Protein AF-I0X6X7-F1 (afdb_monomer_lite)

Radius of gyration: 25.35 Å; chains: 1; bounding box: 61×44×66 Å

Secondary structure (DSSP, 8-state):
-HHHHHHHHHHHHHHHHHH------------HHHH-S-EEETTEEE-TTS-EE---EEE-S-TTT-GGG-SHHHHHHHHHTS--SEEE-----HHHHHT-----

Foldseek 3Di:
DVVVVVVVVVVVVVVVVVVPPPPPPPPDADACVPQPDWDDDDHFIGGPVRDTHDADFEEDDACVVCVVCPDPVNVCCRCPVVVGRDYHYDHDDVCVVVVVDDDD

Structure (mmCIF, N/CA/C/O backbone):
data_AF-I0X6X7-F1
#
_entry.id   AF-I0X6X7-F1
#
loop_
_atom_site.group_PDB
_atom_site.id
_atom_site.type_symbol
_atom_site.label_atom_id
_atom_site.label_alt_id
_atom_site.label_comp_id
_atom_site.label_asym_id
_atom_site.label_entity_id
_atom_site.label_seq_id
_atom_site.pdbx_PDB_ins_code
_atom_site.Cartn_x
_atom_site.Cartn_y
_atom_site.Cartn_z
_atom_site.occupancy
_atom_site.B_iso_or_equiv
_atom_site.auth_seq_id
_atom_site.auth_comp_id
_atom_site.auth_asym_id
_atom_site.auth_atom_id
_atom_site.pdbx_PDB_model_num
ATOM 1 N N . MET A 1 1 ? -47.927 25.184 37.280 1.00 60.84 1 MET A N 1
ATOM 2 C CA . MET A 1 1 ? -47.669 25.271 35.817 1.00 60.84 1 MET A CA 1
ATOM 3 C C . MET A 1 1 ? -46.209 25.538 35.428 1.00 60.84 1 MET A C 1
ATOM 5 O O . MET A 1 1 ? -45.869 25.268 34.285 1.00 60.84 1 MET A O 1
ATOM 9 N N . HIS A 1 2 ? -45.341 26.046 36.312 1.00 70.19 2 HIS A N 1
ATOM 10 C CA . HIS A 1 2 ? -43.946 26.371 35.957 1.00 70.19 2 HIS A CA 1
ATOM 11 C C . HIS A 1 2 ? -42.985 25.167 36.010 1.00 70.19 2 HIS A C 1
ATOM 13 O O . HIS A 1 2 ? -42.146 25.031 35.130 1.00 70.19 2 HIS A O 1
ATOM 19 N N . ILE A 1 3 ? -43.189 24.221 36.934 1.00 72.75 3 ILE A N 1
ATOM 20 C CA . ILE A 1 3 ? -42.368 22.999 37.054 1.00 72.75 3 ILE A CA 1
ATOM 21 C C . ILE A 1 3 ? -42.513 22.041 35.859 1.00 72.75 3 ILE A C 1
ATOM 23 O O . ILE A 1 3 ? -41.516 21.527 35.366 1.00 72.75 3 ILE A O 1
ATOM 27 N N . ARG A 1 4 ? -43.729 21.868 35.313 1.00 71.12 4 ARG A N 1
ATOM 28 C CA . ARG A 1 4 ? -43.950 21.068 34.088 1.00 71.12 4 ARG A CA 1
ATOM 29 C C . ARG A 1 4 ? -43.301 21.703 32.858 1.00 71.12 4 ARG A C 1
ATOM 31 O O . ARG A 1 4 ? -42.778 20.980 32.023 1.00 71.12 4 ARG A O 1
ATOM 38 N N . LYS A 1 5 ? -43.308 23.038 32.760 1.00 68.25 5 LYS A N 1
ATOM 39 C CA . LYS A 1 5 ? -42.626 23.756 31.674 1.00 68.25 5 LYS A CA 1
ATOM 40 C C . LYS A 1 5 ? -41.109 23.596 31.794 1.00 68.25 5 LYS A C 1
ATOM 42 O O . LYS A 1 5 ? -40.490 23.233 30.810 1.00 68.25 5 LYS A O 1
ATOM 47 N N . LEU A 1 6 ? -40.542 23.736 32.996 1.00 74.38 6 LEU A N 1
ATOM 48 C CA . LEU A 1 6 ? -39.107 23.552 33.249 1.00 74.38 6 LEU A CA 1
ATOM 49 C C . LEU A 1 6 ? -38.617 22.138 32.886 1.00 74.38 6 LEU A C 1
ATOM 51 O O . LE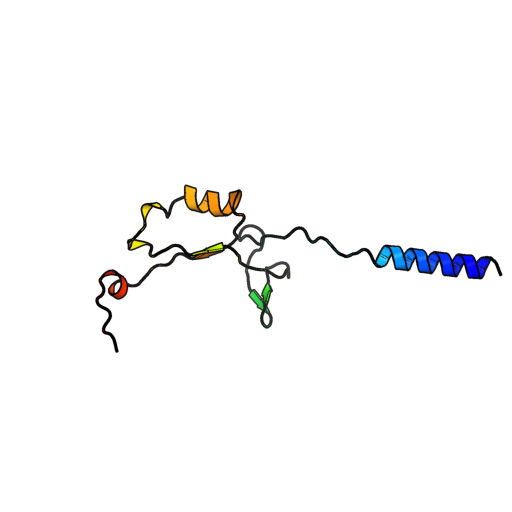U A 1 6 ? -37.569 21.993 32.265 1.00 74.38 6 LEU A O 1
ATOM 55 N N . PHE A 1 7 ? -39.402 21.108 33.211 1.00 80.62 7 PHE A N 1
ATOM 56 C CA . PHE A 1 7 ? -39.073 19.716 32.889 1.00 80.62 7 PHE A CA 1
ATOM 57 C C . PHE A 1 7 ? -39.095 19.437 31.378 1.00 80.62 7 PHE A C 1
ATOM 59 O O . PHE A 1 7 ? -38.207 18.772 30.853 1.00 80.62 7 PHE A O 1
ATOM 66 N N . ILE A 1 8 ? -40.084 19.986 30.664 1.00 78.69 8 ILE A N 1
ATOM 67 C CA . ILE A 1 8 ? -40.208 19.837 29.206 1.00 78.69 8 ILE A CA 1
ATOM 68 C C . ILE A 1 8 ? -39.067 20.570 28.489 1.00 78.69 8 ILE A C 1
ATOM 70 O O . ILE A 1 8 ? -38.484 20.024 27.554 1.00 78.69 8 ILE A O 1
ATOM 74 N N . THR A 1 9 ? -38.691 21.766 28.953 1.00 80.56 9 THR A N 1
ATOM 75 C CA . THR A 1 9 ? -37.559 22.508 28.383 1.00 80.56 9 THR A CA 1
ATOM 76 C C . THR A 1 9 ? -36.230 21.780 28.616 1.00 80.56 9 THR A C 1
ATOM 78 O O . THR A 1 9 ? -35.406 21.726 27.709 1.00 80.56 9 THR A O 1
ATOM 81 N N . LEU A 1 10 ? -36.030 21.158 29.785 1.00 81.44 10 LEU A N 1
ATOM 82 C CA . LEU A 1 10 ? -34.817 20.388 30.094 1.00 81.44 10 LEU A CA 1
ATOM 83 C C . LEU A 1 10 ? -34.674 19.146 29.194 1.00 81.44 10 LEU A C 1
ATOM 85 O O . LEU A 1 10 ? -33.585 18.867 28.695 1.00 81.44 10 LEU A O 1
ATOM 89 N N . ILE A 1 11 ? -35.779 18.437 28.939 1.00 78.25 11 ILE A N 1
ATOM 90 C CA . ILE A 1 11 ? -35.815 17.275 28.036 1.00 78.25 11 ILE A CA 1
ATOM 91 C C . ILE A 1 11 ? -35.530 17.698 26.590 1.00 78.25 11 ILE A C 1
ATOM 93 O O . ILE A 1 11 ? -34.752 17.034 25.912 1.00 78.25 11 ILE A O 1
ATOM 97 N N . LEU A 1 12 ? -36.088 18.823 26.127 1.00 72.38 12 LEU A N 1
ATOM 98 C CA . LEU A 1 12 ? -35.819 19.360 24.788 1.00 72.38 12 LEU A CA 1
ATOM 99 C C . LEU A 1 12 ? -34.352 19.769 24.603 1.00 72.38 12 LEU A C 1
ATOM 101 O O . LEU A 1 12 ? -33.777 19.484 23.558 1.00 72.38 12 LEU A O 1
ATOM 105 N N . VAL A 1 13 ? -33.726 20.370 25.620 1.00 73.06 13 VAL A N 1
ATOM 106 C CA . VAL A 1 13 ? -32.297 20.730 25.596 1.00 73.06 13 VAL A CA 1
ATOM 107 C C . VAL A 1 13 ? -31.407 19.481 25.586 1.00 73.06 13 VAL A C 1
ATOM 109 O O . VAL A 1 13 ? -30.469 19.410 24.797 1.00 73.06 13 VAL A O 1
ATOM 112 N N . LEU A 1 14 ? -31.729 18.456 26.381 1.00 65.88 14 LEU A N 1
ATOM 113 C CA . LEU A 1 14 ? -31.024 17.165 26.360 1.00 65.88 14 LEU A CA 1
ATOM 114 C C . LEU A 1 14 ? -31.174 16.436 25.012 1.00 65.88 14 LEU A C 1
ATOM 116 O O . LEU A 1 14 ? -30.214 15.837 24.522 1.00 65.88 14 LEU A O 1
ATOM 120 N N . PHE A 1 15 ? -32.341 16.534 24.372 1.00 64.06 15 PHE A N 1
ATOM 121 C CA . PHE A 1 15 ? -32.581 15.973 23.040 1.00 64.06 15 PHE A CA 1
ATOM 122 C C . PHE A 1 15 ? -31.794 16.727 21.953 1.00 64.06 15 PHE A C 1
ATOM 124 O O . PHE A 1 15 ? -31.234 16.109 21.050 1.00 64.06 15 PHE A O 1
ATOM 131 N N . PHE A 1 16 ? -31.658 18.051 22.087 1.00 60.41 16 PHE A N 1
ATOM 132 C CA . PHE A 1 16 ? -30.868 18.888 21.178 1.00 60.41 16 PHE A CA 1
ATOM 133 C C . PHE A 1 16 ? -29.354 18.644 21.302 1.00 60.41 16 PHE A C 1
ATOM 135 O O . PHE A 1 16 ? -28.652 18.605 20.296 1.00 60.41 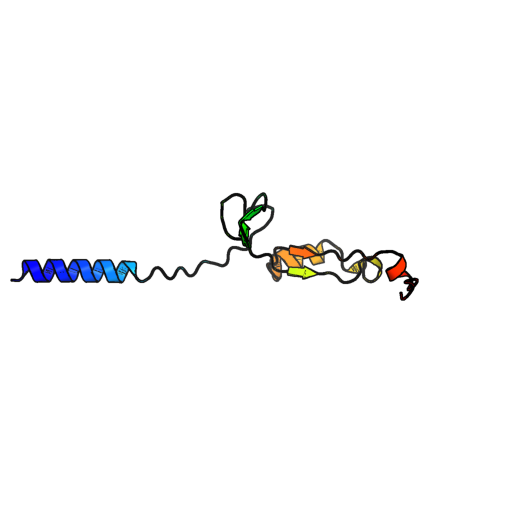16 PHE A O 1
ATOM 142 N N . ILE A 1 17 ? -28.847 18.405 22.518 1.00 59.97 17 ILE A N 1
ATOM 143 C CA . ILE A 1 17 ? -27.431 18.064 22.759 1.00 59.97 17 ILE A CA 1
ATOM 144 C C . ILE A 1 17 ? -27.099 16.652 22.234 1.00 59.97 17 ILE A C 1
ATOM 146 O O . ILE A 1 17 ? -25.964 16.384 21.840 1.00 59.97 17 ILE A O 1
ATOM 150 N N . SER A 1 18 ? -28.090 15.758 22.160 1.00 57.53 18 SER A N 1
ATOM 151 C CA . SER A 1 18 ? -27.937 14.401 21.609 1.00 57.53 18 SER A CA 1
ATOM 152 C C . SER A 1 18 ? -27.940 14.363 20.073 1.00 57.53 18 SER A C 1
ATOM 154 O O . SER A 1 18 ? -27.310 13.488 19.482 1.00 57.53 18 SER A O 1
ATOM 156 N N . GLY A 1 19 ? -28.629 15.311 19.423 1.00 55.47 19 GLY A N 1
ATOM 157 C CA . GLY A 1 19 ? -28.789 15.370 17.963 1.00 55.47 19 GLY A CA 1
ATOM 158 C C . GLY A 1 19 ? -27.530 15.778 17.189 1.00 55.47 19 GLY A C 1
ATOM 159 O O . GLY A 1 19 ? -27.416 15.485 16.002 1.00 55.47 19 GLY A O 1
ATOM 160 N N . SER A 1 20 ? -26.545 16.382 17.858 1.00 57.84 20 SER A N 1
ATOM 16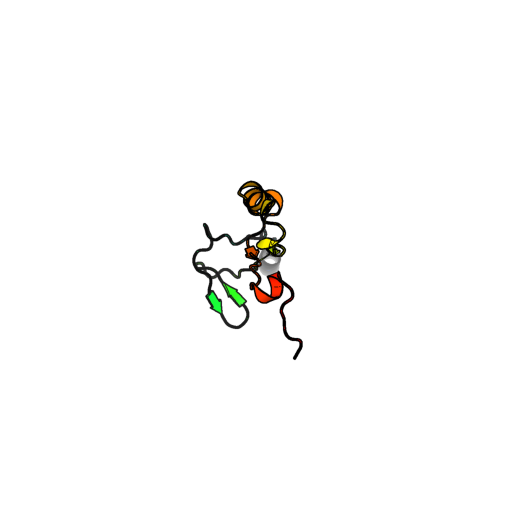1 C CA . SER A 1 20 ? -25.289 16.847 17.250 1.00 57.84 20 SER A CA 1
ATOM 162 C C . SER A 1 20 ? -24.140 15.853 17.434 1.00 57.84 20 SER A C 1
ATOM 164 O O . SER A 1 20 ? -23.013 16.236 17.736 1.00 57.84 20 SER A O 1
ATOM 166 N N . ARG A 1 21 ? -24.404 14.556 17.252 1.00 54.12 21 ARG A N 1
ATOM 167 C CA . ARG A 1 21 ? -23.358 13.536 17.061 1.00 54.12 21 ARG A CA 1
ATOM 168 C C . ARG A 1 21 ? -23.250 13.136 15.594 1.00 54.12 21 ARG A C 1
ATOM 170 O O . ARG A 1 21 ? -23.094 11.965 15.269 1.00 54.12 21 ARG A O 1
ATOM 177 N N . ALA A 1 22 ? -23.312 14.112 14.691 1.00 54.19 22 ALA A N 1
ATOM 178 C CA . ALA A 1 22 ? -22.716 13.945 13.374 1.00 54.19 22 ALA A CA 1
ATOM 179 C C . ALA A 1 22 ? -21.197 13.924 13.587 1.00 54.19 22 ALA A C 1
ATOM 181 O O . ALA A 1 22 ? -20.524 14.950 13.518 1.00 54.19 22 ALA A O 1
ATOM 182 N N . PHE A 1 23 ? -20.684 12.759 13.987 1.00 55.56 23 PHE A N 1
ATOM 183 C CA . PHE A 1 23 ? -19.261 12.511 14.121 1.00 55.56 23 PHE A CA 1
ATOM 184 C C . PHE A 1 23 ? -18.619 12.850 12.778 1.00 55.56 23 PHE A C 1
ATOM 186 O O . PHE A 1 23 ? -18.770 12.118 11.800 1.00 55.56 23 PHE A O 1
ATOM 193 N N . ALA A 1 24 ? -17.881 13.956 12.731 1.00 52.03 24 ALA A N 1
ATOM 194 C CA . ALA A 1 24 ? -16.782 14.090 11.797 1.00 52.03 24 ALA A CA 1
ATOM 195 C C . ALA A 1 24 ? -15.769 13.011 12.196 1.00 52.03 24 ALA A C 1
ATOM 197 O O . ALA A 1 24 ? -14.866 13.243 12.997 1.00 52.03 24 ALA A O 1
ATOM 198 N N . GLN A 1 25 ? -16.003 11.781 11.735 1.00 54.06 25 GLN A N 1
ATOM 199 C CA . GLN A 1 25 ? -15.080 10.684 11.933 1.00 54.06 25 GLN A CA 1
ATOM 200 C C . GLN A 1 25 ? -13.830 11.078 11.153 1.00 54.06 25 GLN A C 1
ATOM 202 O O . GLN A 1 25 ? -13.833 11.063 9.922 1.00 54.06 25 GLN A O 1
ATOM 207 N N . LEU A 1 26 ? -12.780 11.491 11.868 1.00 55.47 26 LEU A N 1
ATOM 208 C CA . LEU A 1 26 ? -11.453 11.634 11.288 1.00 55.47 26 LEU A CA 1
ATOM 209 C C . LEU A 1 26 ? -11.193 10.350 10.492 1.00 55.47 26 LEU A C 1
ATOM 211 O O . LEU A 1 26 ? -11.326 9.254 11.043 1.00 55.47 26 LEU A O 1
ATOM 215 N N . SER A 1 27 ? -10.936 10.477 9.192 1.00 65.25 27 SER A N 1
ATOM 216 C CA . SER A 1 27 ? -10.888 9.347 8.268 1.00 65.25 27 SER A CA 1
ATOM 217 C C . SER A 1 27 ? -9.743 8.411 8.650 1.00 65.25 27 SER A C 1
ATOM 219 O O . SER A 1 27 ? -8.586 8.620 8.281 1.00 65.25 27 SER A O 1
ATOM 221 N N . PHE A 1 28 ? -10.074 7.392 9.442 1.00 84.06 28 PHE A N 1
ATOM 222 C CA . PHE A 1 28 ? -9.153 6.358 9.877 1.00 84.06 28 PHE A CA 1
ATOM 223 C C . PHE A 1 28 ? -8.624 5.629 8.645 1.00 84.06 28 PHE A C 1
ATOM 225 O O . PHE A 1 28 ? -9.360 4.944 7.937 1.00 84.06 28 PHE A O 1
ATOM 232 N N . THR A 1 29 ? -7.334 5.799 8.376 1.00 91.25 29 THR A N 1
ATOM 233 C CA . THR A 1 29 ? -6.656 5.067 7.312 1.00 91.25 29 THR A CA 1
ATOM 234 C C . THR A 1 29 ? -6.110 3.790 7.921 1.00 91.25 29 THR A C 1
ATOM 236 O O . THR A 1 29 ? -5.093 3.818 8.615 1.00 91.25 29 THR A O 1
ATOM 239 N N . ALA A 1 30 ? -6.815 2.680 7.702 1.00 93.12 30 ALA A N 1
ATOM 240 C CA . ALA A 1 30 ? -6.381 1.377 8.188 1.00 93.12 30 ALA A CA 1
ATOM 241 C C . ALA A 1 30 ? -4.981 1.077 7.652 1.00 93.12 30 ALA A C 1
ATOM 243 O O . ALA A 1 30 ? -4.773 1.185 6.454 1.00 93.12 30 ALA A O 1
ATOM 244 N N . ARG A 1 31 ? -4.022 0.728 8.506 1.00 92.12 31 ARG A N 1
ATOM 245 C CA . ARG A 1 31 ? -2.664 0.333 8.107 1.00 92.12 31 ARG A CA 1
ATOM 246 C C . ARG A 1 31 ? -2.321 -1.008 8.745 1.00 92.12 31 ARG A C 1
ATOM 248 O O . ARG A 1 31 ? -2.748 -1.239 9.879 1.00 92.12 31 ARG A O 1
ATOM 255 N N . PRO A 1 32 ? -1.509 -1.862 8.095 1.00 88.25 32 PRO A N 1
ATOM 256 C CA . PRO A 1 32 ? -1.159 -3.172 8.648 1.00 88.25 32 PRO A CA 1
ATOM 257 C C . PRO A 1 32 ? -0.615 -3.108 10.083 1.00 88.25 32 PRO A C 1
ATOM 259 O O . PRO A 1 32 ? -0.970 -3.936 10.914 1.00 88.25 32 PRO A O 1
ATOM 262 N N . SER A 1 33 ? 0.173 -2.077 10.409 1.00 90.06 33 SER A N 1
ATOM 263 C CA . SER A 1 33 ? 0.765 -1.887 11.740 1.00 90.06 33 SER A CA 1
ATOM 264 C C . SER A 1 33 ? -0.233 -1.556 12.858 1.00 90.06 33 SER A C 1
ATOM 266 O O . SER A 1 33 ? 0.123 -1.681 14.024 1.00 90.06 33 SER A O 1
ATOM 268 N N . THR A 1 34 ? -1.455 -1.119 12.538 1.00 92.00 34 THR A N 1
ATOM 269 C CA . THR A 1 34 ? -2.448 -0.656 13.531 1.00 92.00 34 THR A CA 1
ATOM 270 C C . THR A 1 34 ? -3.809 -1.336 13.421 1.00 92.00 34 THR A C 1
ATOM 272 O O . THR A 1 34 ? -4.617 -1.246 14.344 1.00 92.00 34 THR A O 1
ATOM 275 N N . SER A 1 35 ? -4.097 -1.964 12.281 1.00 93.06 35 SER A N 1
ATOM 276 C CA . SER A 1 35 ? -5.410 -2.545 11.962 1.00 93.06 35 SER A CA 1
ATOM 277 C C . SER A 1 35 ? -5.416 -4.071 12.091 1.00 93.06 35 SER A C 1
ATOM 279 O O . SER A 1 35 ? -6.477 -4.676 12.159 1.00 93.06 35 SER A O 1
ATOM 281 N N . GLY A 1 36 ? -4.242 -4.700 12.192 1.00 92.81 36 GLY A N 1
ATOM 282 C CA . GLY A 1 36 ? -4.149 -6.146 12.359 1.00 92.81 36 GLY A CA 1
ATOM 283 C C . GLY A 1 36 ? -4.674 -6.913 11.143 1.00 92.81 36 GLY A C 1
ATOM 284 O O . GLY A 1 36 ? -4.552 -6.458 10.004 1.00 92.81 36 GLY A O 1
ATOM 285 N N . LEU A 1 37 ? -5.214 -8.106 11.397 1.00 95.38 37 LEU A N 1
ATOM 286 C CA . LEU A 1 37 ? -5.767 -8.983 10.365 1.00 95.38 37 LEU A CA 1
ATOM 287 C C . LEU A 1 37 ? -7.058 -8.396 9.794 1.00 95.38 37 LEU A C 1
ATOM 289 O O . LEU A 1 37 ? -7.908 -7.915 10.539 1.00 95.38 37 LEU A O 1
ATOM 293 N N . LEU A 1 38 ? -7.189 -8.467 8.471 1.00 96.56 38 LEU A N 1
ATOM 294 C CA . LEU A 1 38 ? -8.402 -8.075 7.765 1.00 96.56 38 LEU A CA 1
ATOM 295 C C . LEU A 1 38 ? -9.288 -9.300 7.542 1.00 96.56 38 LEU A C 1
ATOM 297 O O . LEU A 1 38 ? -8.784 -10.371 7.194 1.00 96.56 38 LEU A O 1
ATOM 301 N N . HIS A 1 39 ? -10.598 -9.131 7.672 1.00 97.38 39 HIS A N 1
ATOM 302 C CA . HIS A 1 39 ? -11.585 -10.170 7.380 1.00 97.38 39 HIS A CA 1
ATOM 303 C C . HIS A 1 39 ? -12.828 -9.579 6.718 1.00 97.38 39 HIS A C 1
ATOM 305 O O . HIS A 1 39 ? -13.070 -8.375 6.768 1.00 97.38 39 HIS A O 1
ATOM 311 N N . VAL A 1 40 ? -13.598 -10.433 6.048 1.00 98.06 40 VAL A N 1
ATOM 312 C CA . VAL A 1 40 ? -14.824 -10.037 5.348 1.00 98.06 40 VAL A CA 1
ATOM 313 C C . VAL A 1 40 ? -16.027 -10.431 6.193 1.00 98.06 40 VAL A C 1
ATOM 315 O O . VAL A 1 40 ? -16.130 -11.584 6.611 1.00 98.06 40 VAL A O 1
ATOM 318 N N . GLU A 1 41 ? -16.954 -9.498 6.387 1.00 97.75 41 GLU A N 1
ATOM 319 C CA . GLU A 1 41 ? -18.281 -9.774 6.940 1.00 97.75 41 GLU A CA 1
ATOM 320 C C . GLU A 1 41 ? -19.339 -9.287 5.946 1.00 97.75 41 GLU A C 1
ATOM 322 O O . GLU A 1 41 ? -19.395 -8.108 5.587 1.00 97.75 41 GLU A O 1
ATOM 327 N N . GLY A 1 42 ? -20.162 -10.212 5.441 1.00 97.31 42 GLY A N 1
ATOM 328 C CA . GLY A 1 42 ? -21.100 -9.917 4.358 1.00 97.31 42 GLY A CA 1
ATOM 329 C C . GLY A 1 42 ? -20.376 -9.411 3.105 1.00 97.31 42 GLY A C 1
ATOM 330 O O . GLY A 1 42 ? -19.615 -10.148 2.482 1.00 97.31 42 GLY A O 1
ATOM 331 N N . SER A 1 43 ? -20.627 -8.155 2.733 1.00 97.31 43 SER A N 1
ATOM 332 C CA . SER A 1 43 ? -20.001 -7.476 1.588 1.00 97.31 43 SER A CA 1
ATOM 333 C C . SER A 1 43 ? -18.942 -6.444 1.989 1.00 97.31 43 SER A C 1
ATOM 335 O O . SER A 1 43 ? -18.508 -5.656 1.148 1.00 97.31 43 SER A O 1
ATOM 337 N N . GLU A 1 44 ? -18.575 -6.376 3.268 1.00 97.94 44 GLU A N 1
ATOM 338 C CA . GLU A 1 44 ? -17.694 -5.342 3.806 1.00 97.94 44 GLU A CA 1
ATOM 339 C C . GLU A 1 44 ? -16.406 -5.941 4.380 1.00 97.94 44 GLU A C 1
ATOM 341 O O . GLU A 1 44 ? -16.344 -7.115 4.743 1.00 97.94 44 GLU A O 1
ATOM 346 N N . LEU A 1 45 ? -15.357 -5.120 4.435 1.00 97.38 45 LEU A N 1
ATOM 347 C CA . LEU A 1 45 ? -14.053 -5.484 4.979 1.00 97.38 45 LEU A CA 1
ATOM 348 C C . LEU A 1 45 ? -13.893 -4.855 6.363 1.00 97.38 45 LEU A C 1
ATOM 350 O O . LEU A 1 45 ? -14.177 -3.667 6.530 1.00 97.38 45 LEU A O 1
ATOM 354 N N . TYR A 1 46 ? -13.395 -5.623 7.323 1.00 96.50 46 TYR A N 1
ATOM 355 C CA . TYR A 1 46 ? -13.172 -5.201 8.701 1.00 96.50 46 TYR A CA 1
ATOM 356 C C . TYR A 1 46 ? -11.742 -5.488 9.144 1.00 96.50 46 TYR A C 1
ATOM 358 O O . TYR A 1 46 ? -11.032 -6.294 8.542 1.00 96.50 46 TYR A O 1
ATOM 366 N N . ASP A 1 47 ? -11.319 -4.773 10.181 1.00 96.31 47 ASP A N 1
ATOM 367 C CA . ASP A 1 47 ? -10.051 -4.977 10.870 1.00 96.31 47 ASP A CA 1
ATOM 368 C C . ASP A 1 47 ? -10.221 -5.808 12.154 1.00 96.31 47 ASP A C 1
ATOM 370 O O . ASP A 1 47 ? -11.340 -6.120 12.573 1.00 96.31 47 ASP A O 1
ATOM 374 N N . SER A 1 48 ? -9.118 -6.120 12.841 1.00 95.69 48 SER A N 1
ATOM 375 C CA . SER A 1 48 ? -9.162 -6.936 14.065 1.00 95.69 48 SER A CA 1
ATOM 376 C C . SER A 1 48 ? -9.906 -6.280 15.236 1.00 95.69 48 SER A C 1
ATOM 378 O O . SER A 1 48 ? -10.183 -6.940 16.233 1.00 95.69 48 SER A O 1
ATOM 380 N N . ASN A 1 49 ? -10.199 -4.980 15.145 1.00 93.88 49 ASN A N 1
ATOM 381 C CA . ASN A 1 49 ? -10.922 -4.204 16.148 1.00 93.88 49 ASN A CA 1
ATOM 382 C C . ASN A 1 49 ? -12.382 -3.957 15.737 1.00 93.88 49 ASN A C 1
ATOM 384 O O . ASN A 1 49 ? -13.020 -3.067 16.301 1.00 93.88 49 ASN A O 1
ATOM 388 N N . GLN A 1 50 ? -12.906 -4.706 14.759 1.00 94.50 50 GLN A N 1
ATOM 389 C CA . GLN A 1 50 ? -14.283 -4.583 14.270 1.00 94.50 50 GLN A CA 1
ATOM 390 C C . GLN A 1 50 ? -14.592 -3.217 13.639 1.00 94.50 50 GLN A C 1
ATOM 392 O O . GLN A 1 50 ? -15.740 -2.772 13.590 1.00 94.50 50 GLN A O 1
ATOM 397 N N . ARG A 1 51 ? -13.570 -2.519 13.129 1.00 94.50 51 ARG A N 1
ATOM 398 C CA . ARG A 1 51 ? -13.756 -1.273 12.378 1.00 94.50 51 ARG A CA 1
ATOM 399 C C . ARG A 1 51 ? -13.842 -1.588 10.896 1.00 94.50 51 ARG A C 1
ATOM 401 O O . ARG A 1 51 ? -12.988 -2.292 10.362 1.00 94.50 51 ARG A O 1
ATOM 408 N N . ARG A 1 52 ? -14.836 -1.011 10.220 1.00 95.00 52 ARG A N 1
ATOM 409 C CA . ARG A 1 52 ? -14.957 -1.089 8.761 1.00 95.00 52 ARG A CA 1
ATOM 410 C C . ARG A 1 52 ? -13.727 -0.463 8.098 1.00 95.00 52 ARG A C 1
ATOM 412 O O . ARG A 1 52 ? -13.332 0.653 8.436 1.00 95.00 52 ARG A O 1
ATOM 419 N N . VAL A 1 53 ? -13.159 -1.157 7.120 1.00 95.38 53 VAL A N 1
ATOM 420 C CA . VAL A 1 53 ? -11.967 -0.754 6.373 1.00 95.38 53 VAL A CA 1
ATOM 421 C C . VAL A 1 53 ? -12.324 -0.455 4.924 1.00 95.38 53 VAL A C 1
ATOM 423 O O . VAL A 1 53 ? -13.050 -1.198 4.268 1.00 95.38 53 VAL A O 1
ATOM 426 N N . VAL A 1 54 ? -11.756 0.629 4.399 1.00 94.62 54 VAL A N 1
ATOM 427 C CA . VAL A 1 54 ? -11.704 0.902 2.961 1.00 94.62 54 VAL A CA 1
ATOM 428 C C . VAL A 1 54 ? -10.238 0.971 2.555 1.00 94.62 54 VAL A C 1
ATOM 430 O O . VAL A 1 54 ? -9.463 1.749 3.119 1.00 94.62 54 VAL A O 1
ATOM 433 N N . LEU A 1 55 ? -9.853 0.130 1.597 1.00 95.19 55 LEU A N 1
ATOM 434 C CA . LEU A 1 55 ? -8.508 0.127 1.037 1.00 95.19 55 LEU A CA 1
ATOM 435 C C . LEU A 1 55 ? -8.449 1.075 -0.163 1.00 95.19 55 LEU A C 1
ATOM 437 O O . LEU A 1 55 ? -9.177 0.895 -1.133 1.00 95.19 55 LEU A O 1
ATOM 441 N N . ASN A 1 56 ? -7.566 2.064 -0.092 1.00 94.62 56 ASN A N 1
ATOM 442 C CA . ASN A 1 56 ? -7.334 3.089 -1.094 1.00 94.62 56 ASN A CA 1
ATOM 443 C C . ASN A 1 56 ? -5.839 3.193 -1.398 1.00 94.62 56 ASN A C 1
ATOM 445 O O . ASN A 1 56 ? -4.999 3.356 -0.506 1.00 94.62 56 ASN A O 1
ATOM 449 N N . GLY A 1 57 ? -5.511 3.152 -2.684 1.00 95.56 57 GLY A N 1
ATOM 450 C CA . GLY A 1 57 ? -4.153 3.359 -3.152 1.00 95.56 57 GLY A CA 1
ATOM 451 C C . GLY A 1 57 ? -4.004 3.076 -4.634 1.00 95.56 57 GLY A C 1
ATOM 452 O O . GLY A 1 57 ? -4.952 3.235 -5.401 1.00 95.56 57 GLY A O 1
ATOM 453 N N . VAL A 1 58 ? -2.798 2.692 -5.043 1.00 96.19 58 VAL A N 1
ATOM 454 C CA . VAL A 1 58 ? -2.428 2.628 -6.460 1.00 96.19 58 VAL A CA 1
ATOM 455 C C . VAL A 1 58 ? -1.962 1.248 -6.887 1.00 96.19 58 VAL A C 1
ATOM 457 O O . VAL A 1 58 ? -1.457 0.455 -6.093 1.00 96.19 58 VAL A O 1
ATOM 460 N N . SER A 1 59 ? -2.100 0.980 -8.182 1.00 97.06 59 SER A N 1
ATOM 461 C CA . SER A 1 59 ? -1.429 -0.136 -8.837 1.00 97.06 59 SER A CA 1
ATOM 462 C C . SER A 1 59 ? -0.195 0.376 -9.555 1.00 97.06 59 SER A C 1
ATOM 464 O O . SER A 1 59 ? -0.254 1.388 -10.252 1.00 97.06 59 SER A O 1
ATOM 466 N N . THR A 1 60 ? 0.905 -0.360 -9.457 1.00 96.62 60 THR A N 1
ATOM 467 C CA . THR A 1 60 ? 2.039 -0.146 -10.351 1.00 96.62 60 THR A CA 1
ATOM 468 C C . THR A 1 60 ? 1.633 -0.511 -1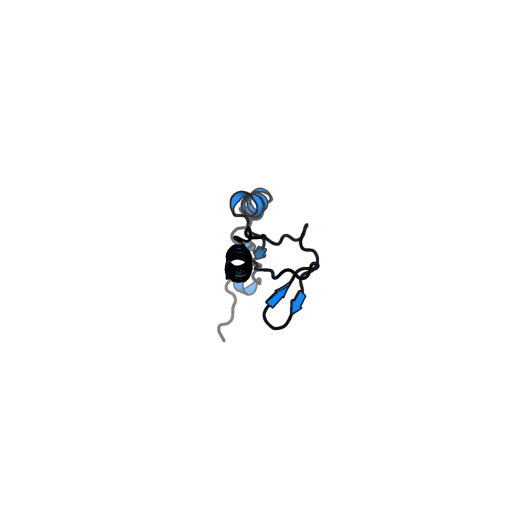1.777 1.00 96.62 60 THR A C 1
ATOM 470 O O . THR A 1 60 ? 0.699 -1.293 -12.000 1.00 96.62 60 THR A O 1
ATOM 473 N N . HIS A 1 61 ? 2.380 0.002 -12.750 1.00 93.25 61 HIS A N 1
ATOM 474 C CA . HIS A 1 61 ? 2.436 -0.630 -14.063 1.00 93.25 61 HIS A CA 1
ATOM 475 C C . HIS A 1 61 ? 3.193 -1.972 -13.960 1.00 93.25 61 HIS A C 1
ATOM 477 O O . HIS A 1 61 ? 3.631 -2.367 -12.874 1.00 93.25 61 HIS A O 1
ATOM 483 N N . GLY A 1 62 ? 3.350 -2.684 -15.078 1.00 92.19 62 GLY A N 1
ATOM 484 C CA . GLY A 1 62 ? 4.095 -3.941 -15.102 1.00 92.19 62 GLY A CA 1
ATOM 485 C C . GLY A 1 62 ? 5.506 -3.797 -14.536 1.00 92.19 62 GLY A C 1
ATOM 486 O O . GLY A 1 62 ? 6.283 -2.972 -15.024 1.00 92.19 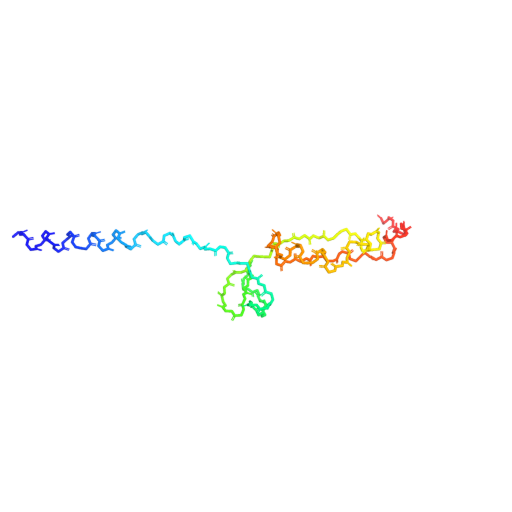62 GLY A O 1
ATOM 487 N N . LEU A 1 63 ? 5.814 -4.596 -13.509 1.00 93.00 63 LEU A N 1
ATOM 488 C CA . LEU A 1 63 ? 7.079 -4.517 -12.766 1.00 93.00 63 LEU A CA 1
ATOM 489 C C . LEU A 1 63 ? 8.299 -4.652 -13.688 1.00 93.00 63 LEU A C 1
ATOM 491 O O . LEU A 1 63 ? 9.269 -3.919 -13.519 1.00 93.00 63 LEU A O 1
ATOM 495 N N . SER A 1 64 ? 8.214 -5.521 -14.700 1.00 91.31 64 SER A N 1
ATOM 496 C CA . SER A 1 64 ? 9.284 -5.761 -15.676 1.00 91.31 64 SER A CA 1
ATOM 497 C C . SER A 1 64 ? 9.583 -4.547 -16.562 1.00 91.31 64 SER A C 1
ATOM 499 O O . SER A 1 64 ? 10.716 -4.368 -16.993 1.00 91.31 64 SER A O 1
ATOM 501 N N . TRP A 1 65 ? 8.593 -3.686 -16.819 1.00 91.19 65 TRP A N 1
ATOM 502 C CA . TRP A 1 65 ? 8.756 -2.520 -17.694 1.00 91.19 65 TRP A CA 1
ATOM 503 C C . TRP A 1 65 ? 9.267 -1.282 -16.961 1.00 91.19 65 TRP A C 1
ATOM 505 O O . TRP A 1 65 ? 9.969 -0.459 -17.544 1.00 91.19 65 TRP A O 1
ATOM 515 N N . PHE A 1 66 ? 8.926 -1.134 -15.678 1.00 92.81 66 PHE A N 1
ATOM 516 C CA . PHE A 1 66 ? 9.287 0.048 -14.894 1.00 92.81 66 PHE A CA 1
ATOM 517 C C . PHE A 1 66 ? 9.876 -0.286 -13.511 1.00 92.81 66 PHE A C 1
ATOM 519 O O . PHE A 1 66 ? 9.437 0.278 -12.503 1.00 92.81 66 PHE A O 1
ATOM 526 N N . PRO A 1 67 ? 10.913 -1.142 -13.432 1.00 93.19 67 PRO A N 1
ATOM 527 C CA . PRO A 1 67 ? 11.454 -1.611 -12.154 1.00 93.19 67 PRO A CA 1
ATOM 528 C C . PRO A 1 67 ? 12.057 -0.475 -11.318 1.00 93.19 67 PRO A C 1
ATOM 530 O O . PRO A 1 67 ? 12.005 -0.508 -10.092 1.00 93.19 67 PRO A O 1
ATOM 533 N N . LYS A 1 68 ? 12.555 0.586 -11.969 1.00 95.69 68 LYS A N 1
ATOM 534 C CA . LYS A 1 68 ? 13.195 1.739 -11.314 1.00 95.69 68 LYS A CA 1
ATOM 535 C C . LYS A 1 68 ? 12.310 2.465 -10.294 1.00 95.69 68 LYS A C 1
ATOM 537 O O . LYS A 1 68 ? 12.848 3.113 -9.402 1.00 95.69 68 LYS A O 1
ATOM 542 N N . TYR A 1 69 ? 10.982 2.383 -10.414 1.00 94.38 69 TYR A N 1
ATOM 543 C CA . TYR A 1 69 ? 10.067 3.025 -9.463 1.00 94.38 69 TYR A CA 1
ATOM 544 C C . TYR A 1 69 ? 9.769 2.154 -8.240 1.00 94.38 69 TYR A C 1
ATOM 546 O O . TYR A 1 69 ? 9.287 2.673 -7.242 1.00 94.38 69 TYR A O 1
ATOM 554 N N . ILE A 1 70 ? 10.081 0.858 -8.274 1.00 95.38 70 ILE A N 1
ATOM 555 C CA . ILE A 1 70 ? 9.795 -0.069 -7.177 1.00 95.38 70 ILE A CA 1
ATOM 556 C C . ILE A 1 70 ? 10.938 -0.006 -6.167 1.00 95.38 70 ILE A C 1
ATOM 558 O O . ILE A 1 70 ? 11.889 -0.780 -6.209 1.00 95.38 70 ILE A O 1
ATOM 562 N N . ASN A 1 71 ? 10.877 0.985 -5.283 1.00 96.44 71 ASN A N 1
ATOM 563 C CA . ASN A 1 71 ? 11.916 1.249 -4.297 1.00 96.44 71 ASN A CA 1
ATOM 564 C C . ASN A 1 71 ? 11.334 1.918 -3.043 1.00 96.44 71 ASN A C 1
ATOM 566 O O . ASN A 1 71 ? 10.180 2.350 -3.023 1.00 96.44 71 ASN A O 1
ATOM 570 N N . TYR A 1 72 ? 12.159 2.037 -2.000 1.00 97.56 72 TYR A N 1
ATOM 571 C CA . TYR A 1 72 ? 11.768 2.637 -0.722 1.00 97.56 72 TYR A CA 1
ATOM 572 C C . TYR A 1 72 ? 11.146 4.032 -0.868 1.00 97.56 72 TYR A C 1
ATOM 574 O O . TYR A 1 72 ? 10.154 4.329 -0.209 1.00 97.56 72 TYR A O 1
ATOM 582 N N . LYS A 1 73 ? 11.690 4.880 -1.752 1.00 97.88 73 LYS A N 1
ATOM 583 C CA . LYS A 1 73 ? 11.203 6.252 -1.935 1.00 97.88 73 LYS A CA 1
ATOM 584 C C . LYS A 1 73 ? 9.746 6.266 -2.401 1.00 97.88 73 LYS A C 1
ATOM 586 O O . LYS A 1 73 ? 8.964 7.034 -1.851 1.00 97.88 73 LYS A O 1
ATOM 591 N N . LEU A 1 74 ? 9.374 5.393 -3.344 1.00 96.62 74 LEU A N 1
ATOM 592 C CA . LEU A 1 74 ? 7.981 5.247 -3.781 1.00 96.62 74 LEU A CA 1
ATOM 593 C C . LEU A 1 74 ? 7.078 4.823 -2.616 1.00 96.62 74 LEU A C 1
ATOM 595 O O . LEU A 1 74 ? 6.074 5.480 -2.359 1.00 96.62 74 LEU A O 1
ATOM 599 N N . PHE A 1 75 ? 7.426 3.747 -1.903 1.00 96.31 75 PHE A N 1
ATOM 600 C CA . PHE A 1 75 ? 6.590 3.241 -0.806 1.00 96.31 75 PHE A CA 1
ATOM 601 C C . PHE A 1 75 ? 6.435 4.262 0.326 1.00 96.31 75 PHE A C 1
ATOM 603 O O . PHE A 1 75 ? 5.338 4.430 0.857 1.00 96.31 75 PHE A O 1
ATOM 610 N N . ASN A 1 76 ? 7.512 4.978 0.659 1.00 96.75 76 ASN A N 1
ATOM 611 C CA . ASN A 1 76 ? 7.480 6.051 1.642 1.00 96.75 76 ASN A CA 1
ATOM 612 C C . ASN A 1 76 ? 6.536 7.169 1.192 1.00 96.75 76 ASN A C 1
ATOM 614 O O . ASN A 1 76 ? 5.613 7.500 1.924 1.00 96.75 76 ASN A O 1
ATOM 618 N N . GLN A 1 77 ? 6.698 7.676 -0.033 1.00 97.50 77 GLN A N 1
ATOM 619 C CA . GLN A 1 77 ? 5.849 8.731 -0.589 1.00 97.50 77 GLN A CA 1
ATOM 620 C C . GLN A 1 77 ? 4.361 8.337 -0.597 1.00 97.50 77 GLN A C 1
ATOM 622 O O . GLN A 1 77 ? 3.509 9.109 -0.157 1.00 97.50 77 GLN A O 1
ATOM 627 N N . LEU A 1 78 ? 4.037 7.113 -1.024 1.00 96.12 78 LEU A N 1
ATOM 628 C CA . LEU A 1 78 ? 2.661 6.608 -1.025 1.00 96.12 78 LEU A CA 1
ATOM 629 C C . LEU A 1 78 ? 2.056 6.524 0.388 1.00 96.12 78 LEU A C 1
ATOM 631 O O . LEU A 1 78 ? 0.865 6.789 0.565 1.00 96.12 78 LEU A O 1
ATOM 635 N N . SER A 1 79 ? 2.859 6.164 1.391 1.00 94.19 79 SER A N 1
ATOM 636 C CA . SER A 1 79 ? 2.423 6.029 2.788 1.00 94.19 79 SER A CA 1
ATOM 637 C C . SER A 1 79 ? 2.314 7.376 3.511 1.00 94.19 79 SER A C 1
ATOM 639 O O . SER A 1 79 ? 1.360 7.609 4.260 1.00 94.19 79 SER A O 1
ATOM 641 N N . THR A 1 80 ? 3.281 8.275 3.313 1.00 94.62 80 THR A N 1
ATOM 642 C CA . THR A 1 80 ? 3.385 9.524 4.078 1.00 94.62 80 THR A CA 1
ATOM 643 C C . THR A 1 80 ? 2.692 10.688 3.392 1.00 94.62 80 THR A C 1
ATOM 645 O O . THR A 1 80 ? 1.945 11.406 4.044 1.00 94.62 80 THR A O 1
ATOM 648 N N . GLU A 1 81 ? 2.915 10.877 2.092 1.00 96.81 81 GLU A N 1
ATOM 649 C CA . GLU A 1 81 ? 2.400 12.044 1.368 1.00 96.81 81 GLU A CA 1
ATOM 650 C C . GLU A 1 81 ? 0.996 11.788 0.823 1.00 96.81 81 GLU A C 1
ATOM 652 O O . GLU A 1 81 ? 0.130 12.651 0.910 1.00 96.81 81 GLU A O 1
ATOM 657 N N . TRP A 1 82 ? 0.753 10.597 0.268 1.00 95.44 82 TRP A N 1
ATOM 658 C CA . TRP A 1 82 ? -0.540 10.270 -0.351 1.00 95.44 82 TRP A CA 1
ATOM 659 C C . TRP A 1 82 ? -1.510 9.593 0.620 1.00 95.44 82 TRP A C 1
ATOM 661 O O . TRP A 1 82 ? -2.673 9.389 0.281 1.00 95.44 82 TRP A O 1
ATOM 671 N N . ASN A 1 83 ? -1.033 9.239 1.818 1.00 94.44 83 ASN A N 1
ATOM 672 C CA . ASN A 1 83 ? -1.802 8.565 2.862 1.00 94.44 83 ASN A CA 1
ATOM 673 C C . ASN A 1 83 ? -2.580 7.335 2.344 1.00 94.44 83 ASN A C 1
ATOM 675 O O . ASN A 1 83 ? -3.734 7.098 2.701 1.00 94.44 83 ASN A O 1
ATOM 679 N N . THR A 1 84 ? -1.946 6.550 1.475 1.00 95.06 84 THR A N 1
ATOM 680 C CA . THR A 1 84 ? -2.520 5.297 0.972 1.00 95.06 84 THR A CA 1
ATOM 681 C C . THR A 1 84 ? -2.326 4.169 1.984 1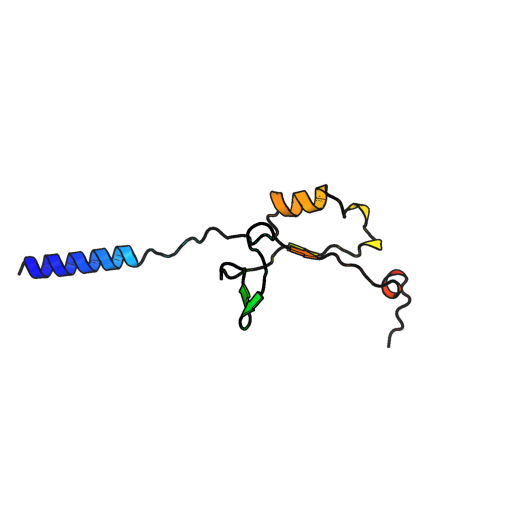.00 95.06 84 THR A C 1
ATOM 683 O O . THR A 1 84 ? -1.396 4.188 2.794 1.00 95.06 84 THR A O 1
ATOM 686 N N . ASN A 1 85 ? -3.199 3.165 1.937 1.00 95.12 85 ASN A N 1
ATOM 687 C CA . ASN A 1 85 ? -3.088 1.955 2.757 1.00 95.12 85 ASN A CA 1
ATOM 688 C C . ASN A 1 85 ? -2.987 0.656 1.956 1.00 95.12 85 ASN A C 1
ATOM 690 O O . ASN A 1 85 ? -2.901 -0.427 2.536 1.00 95.12 85 ASN A O 1
ATOM 694 N N . LEU A 1 86 ? -2.976 0.763 0.632 1.00 95.94 86 LEU A N 1
ATOM 695 C CA . LEU A 1 86 ? -2.826 -0.360 -0.271 1.00 95.94 86 LEU A CA 1
ATOM 696 C C . LEU A 1 86 ? -1.903 0.032 -1.421 1.00 95.94 86 LEU A C 1
ATOM 698 O O . LEU A 1 86 ? -2.006 1.118 -1.984 1.00 95.94 86 LEU A O 1
ATOM 702 N N . ILE A 1 87 ? -1.042 -0.892 -1.826 1.00 96.38 87 ILE A N 1
ATOM 703 C CA . ILE A 1 87 ? -0.375 -0.834 -3.122 1.00 96.38 87 ILE A CA 1
ATOM 704 C C . ILE A 1 87 ? -0.516 -2.192 -3.800 1.00 96.38 87 ILE A C 1
ATOM 706 O O . ILE A 1 87 ? -0.291 -3.233 -3.184 1.00 96.38 87 ILE A O 1
ATOM 710 N N . ARG A 1 88 ? -0.886 -2.187 -5.079 1.00 97.56 88 ARG A N 1
ATOM 711 C CA . ARG A 1 88 ? -0.915 -3.384 -5.921 1.00 97.56 88 ARG A CA 1
ATOM 712 C C . ARG A 1 88 ? 0.347 -3.436 -6.776 1.00 97.56 88 ARG A C 1
ATOM 714 O O . ARG A 1 88 ? 0.576 -2.551 -7.598 1.00 97.56 88 ARG A O 1
ATOM 721 N N . LEU A 1 89 ? 1.128 -4.502 -6.627 1.00 96.50 89 LEU A N 1
ATOM 722 C CA . LEU A 1 89 ? 2.280 -4.784 -7.484 1.00 96.50 89 LEU A CA 1
ATOM 723 C C . LEU A 1 89 ? 1.826 -5.613 -8.691 1.00 96.50 89 LEU A C 1
ATOM 725 O O . LEU A 1 89 ? 1.482 -6.787 -8.562 1.00 96.50 89 LEU A O 1
ATOM 729 N N . ALA A 1 90 ? 1.781 -4.993 -9.868 1.00 95.56 90 ALA A N 1
ATOM 730 C CA . ALA A 1 90 ? 1.307 -5.635 -11.090 1.00 95.56 90 ALA A CA 1
ATOM 731 C C . ALA A 1 90 ? 2.419 -6.464 -11.753 1.00 95.56 90 ALA A C 1
ATOM 733 O O . ALA A 1 90 ? 3.089 -6.012 -12.683 1.00 95.56 90 ALA A O 1
ATOM 734 N N . MET A 1 91 ? 2.626 -7.687 -11.269 1.00 95.12 91 MET A N 1
ATOM 735 C CA . MET A 1 91 ? 3.534 -8.650 -11.894 1.00 95.12 91 MET A CA 1
ATOM 736 C C . MET A 1 91 ? 2.809 -9.385 -13.024 1.00 95.12 91 MET A C 1
ATOM 738 O O . MET A 1 91 ? 1.941 -10.218 -12.776 1.00 95.12 91 MET A O 1
ATOM 742 N N . TYR A 1 92 ? 3.131 -9.042 -14.269 1.00 92.44 92 TYR A N 1
ATOM 743 C CA . TYR A 1 92 ? 2.581 -9.734 -15.432 1.00 92.44 92 TYR A CA 1
ATOM 744 C C . TYR A 1 92 ? 3.338 -11.033 -15.702 1.00 92.44 92 TYR A C 1
ATOM 746 O O . TYR A 1 92 ? 4.520 -11.141 -15.383 1.00 92.44 92 TYR A O 1
ATOM 754 N N . SER A 1 93 ? 2.648 -11.999 -16.310 1.00 91.94 93 SER A N 1
ATOM 755 C CA . SER A 1 93 ? 3.274 -13.220 -16.812 1.00 91.94 93 SER A CA 1
ATOM 756 C C . SER A 1 93 ? 4.218 -12.922 -17.977 1.00 91.94 93 SER A C 1
ATOM 758 O O . SER A 1 93 ? 4.066 -11.921 -18.685 1.00 91.94 93 SER A O 1
ATOM 760 N N . GLU A 1 94 ? 5.166 -13.827 -18.193 1.00 87.44 94 GLU A N 1
ATOM 761 C CA . GLU A 1 94 ? 6.149 -13.747 -19.274 1.00 87.44 94 GLU A CA 1
ATOM 762 C C . GLU A 1 94 ? 5.503 -13.664 -20.665 1.00 87.44 94 GLU A C 1
ATOM 764 O O . GLU A 1 94 ? 5.886 -12.815 -21.461 1.00 87.44 94 GLU A O 1
ATOM 769 N N . ASP A 1 95 ? 4.443 -14.427 -20.938 1.00 85.88 95 ASP A N 1
ATOM 770 C CA . ASP A 1 95 ? 3.765 -14.374 -22.244 1.00 85.88 95 ASP A CA 1
ATOM 771 C C . ASP A 1 95 ? 3.188 -12.985 -22.562 1.00 85.88 95 ASP A C 1
ATOM 773 O O . ASP A 1 95 ? 3.086 -12.580 -23.721 1.00 85.88 95 ASP A O 1
ATOM 777 N N . TYR A 1 96 ? 2.783 -12.227 -21.534 1.00 85.12 96 TYR A N 1
ATOM 778 C CA . TYR A 1 96 ? 2.366 -10.837 -21.729 1.00 85.12 96 TYR A CA 1
ATOM 779 C C . TYR A 1 96 ? 3.550 -9.885 -21.836 1.00 85.12 96 TYR A C 1
ATOM 781 O O . TYR A 1 96 ? 3.485 -8.927 -22.602 1.00 85.12 96 TYR A O 1
ATOM 789 N N . VAL A 1 97 ? 4.607 -10.203 -21.084 1.00 85.94 97 VAL A N 1
ATOM 790 C CA . VAL A 1 97 ? 5.994 -9.766 -21.272 1.00 85.94 97 VAL A CA 1
ATOM 791 C C . VAL A 1 97 ? 6.356 -9.501 -22.733 1.00 85.94 97 VAL A C 1
ATOM 793 O O . VAL A 1 97 ? 6.560 -8.385 -23.215 1.00 85.94 97 VAL A O 1
ATOM 796 N N . ASN A 1 98 ? 6.368 -10.639 -23.421 1.00 85.44 98 ASN A N 1
ATOM 797 C CA . ASN A 1 98 ? 7.011 -10.868 -24.701 1.00 85.44 98 ASN A CA 1
ATOM 798 C C . ASN A 1 98 ? 6.049 -10.704 -25.887 1.00 85.44 98 ASN A C 1
ATOM 800 O O . ASN A 1 98 ? 6.482 -10.662 -27.032 1.00 85.44 98 ASN A O 1
ATOM 804 N N . GLY A 1 99 ? 4.744 -10.565 -25.625 1.00 81.44 99 GLY A N 1
ATOM 805 C CA . GLY A 1 99 ? 3.727 -10.445 -26.673 1.00 81.44 99 GLY A CA 1
ATOM 806 C C . GLY A 1 99 ? 3.301 -11.783 -27.285 1.00 81.44 99 GLY A C 1
ATOM 807 O O . GLY A 1 99 ? 2.560 -11.790 -28.265 1.00 81.44 99 GLY A O 1
ATOM 808 N N . ASP A 1 100 ? 3.683 -12.902 -26.669 1.00 79.56 100 ASP A N 1
ATOM 809 C CA . ASP A 1 100 ? 3.462 -14.270 -27.157 1.00 79.56 100 ASP A CA 1
ATOM 810 C C . ASP A 1 100 ? 2.041 -14.798 -26.900 1.00 79.56 100 ASP A C 1
ATOM 812 O O . ASP A 1 100 ? 1.740 -15.977 -27.116 1.00 79.56 100 ASP A O 1
ATOM 816 N N . ARG A 1 101 ? 1.121 -13.937 -26.443 1.00 74.56 101 ARG A N 1
ATOM 817 C CA . ARG A 1 101 ? -0.270 -14.337 -26.224 1.00 74.56 101 ARG A CA 1
ATOM 818 C C . ARG A 1 101 ? -0.908 -14.787 -27.534 1.00 74.56 101 ARG A C 1
ATOM 820 O O . ARG A 1 101 ? -1.248 -13.969 -28.391 1.00 74.56 101 ARG A O 1
ATOM 827 N N . LYS A 1 102 ? -1.190 -16.087 -27.631 1.00 68.81 102 LYS A N 1
ATOM 828 C CA . LYS A 1 102 ? -2.108 -16.619 -28.639 1.00 68.81 102 LYS A CA 1
ATOM 829 C C . LYS A 1 102 ? -3.471 -15.961 -28.437 1.00 68.81 102 LYS A C 1
ATOM 831 O O . LYS A 1 102 ? -4.107 -16.154 -27.403 1.00 68.81 102 LYS A O 1
ATOM 836 N N . LYS A 1 103 ? -3.904 -15.153 -29.407 1.00 67.62 103 LYS A N 1
ATOM 837 C CA . LYS A 1 103 ? -5.285 -14.671 -29.462 1.00 67.62 103 LYS A CA 1
ATOM 838 C C . LYS A 1 103 ? -6.165 -15.880 -29.782 1.00 67.62 103 LYS A C 1
ATOM 840 O O . LYS A 1 103 ? -6.102 -16.386 -30.898 1.00 67.62 103 LYS A O 1
ATOM 845 N N . THR A 1 104 ? -6.866 -16.383 -28.771 1.00 69.31 104 THR A N 1
ATOM 846 C CA . THR A 1 104 ? -7.966 -17.345 -28.924 1.00 69.31 104 THR A CA 1
ATOM 847 C C . THR A 1 104 ? -9.145 -16.698 -29.621 1.00 69.31 104 THR A C 1
ATOM 849 O O . THR A 1 104 ? -9.412 -15.519 -29.282 1.00 69.31 104 THR A O 1
#

Sequence (104 aa):
MHIRKLFITLILVLFFISGSRAFAQLSFTARPSTSGLLHVEGSELYDSNQRRVVLNGVSTHGLSWFPKYINYKLFNQLSTEWNTNLIRLAMYSEDYVNGDRKKT

pLDDT: mean 85.61, std 13.92, range [52.03, 98.06]